Protein AF-A0A2C9LPT7-F1 (afdb_monomer_lite)

Organism: Biomphalaria glabrata (NCBI:txid6526)

Structure (mmCIF, N/CA/C/O backbone):
data_AF-A0A2C9LPT7-F1
#
_entry.id   AF-A0A2C9LPT7-F1
#
loop_
_atom_site.group_PDB
_atom_site.id
_atom_site.type_symbol
_atom_site.label_atom_id
_atom_site.label_alt_id
_atom_site.label_comp_id
_atom_site.label_asym_id
_atom_site.label_entity_id
_atom_site.label_seq_id
_atom_site.pdbx_PDB_ins_code
_atom_site.Cartn_x
_atom_site.Cartn_y
_atom_site.Cartn_z
_atom_site.occupancy
_atom_site.B_iso_or_equiv
_atom_site.auth_seq_id
_atom_site.auth_comp_id
_atom_site.auth_asym_id
_atom_site.auth_atom_id
_atom_site.pdbx_PDB_model_num
ATOM 1 N N . MET A 1 1 ? 9.348 -7.841 2.871 1.00 78.19 1 MET A N 1
ATOM 2 C CA . MET A 1 1 ? 8.391 -6.726 2.694 1.00 78.19 1 MET A CA 1
ATOM 3 C C . MET A 1 1 ? 7.249 -7.130 1.771 1.00 78.19 1 MET A C 1
ATOM 5 O O . MET A 1 1 ? 6.112 -7.032 2.202 1.00 78.19 1 MET A O 1
ATOM 9 N N . THR A 1 2 ? 7.529 -7.706 0.599 1.00 91.94 2 THR A N 1
ATOM 10 C CA . THR A 1 2 ? 6.535 -8.194 -0.382 1.00 91.94 2 THR A CA 1
ATOM 11 C C . THR A 1 2 ? 5.405 -9.049 0.205 1.00 91.94 2 THR A C 1
ATOM 13 O O . THR A 1 2 ? 4.241 -8.713 0.041 1.00 91.94 2 THR A O 1
ATOM 16 N N . SER A 1 3 ? 5.699 -10.103 0.975 1.00 96.44 3 SER A N 1
ATOM 17 C CA . SER A 1 3 ? 4.645 -10.947 1.575 1.00 96.44 3 SER A CA 1
ATOM 18 C C . SER A 1 3 ? 3.693 -10.176 2.497 1.00 96.44 3 SER A C 1
ATOM 20 O O . SER A 1 3 ? 2.488 -10.417 2.484 1.00 96.44 3 SER A O 1
ATOM 22 N N . LEU A 1 4 ? 4.227 -9.228 3.271 1.00 96.62 4 LEU A N 1
ATOM 23 C CA . LEU A 1 4 ? 3.437 -8.381 4.158 1.00 96.62 4 LEU A CA 1
ATOM 24 C C . LEU A 1 4 ? 2.611 -7.363 3.360 1.00 96.62 4 LEU A C 1
ATOM 26 O O . LEU A 1 4 ? 1.449 -7.148 3.689 1.00 96.62 4 LEU A O 1
ATOM 30 N N . ALA A 1 5 ? 3.181 -6.806 2.286 1.00 96.94 5 ALA A N 1
ATOM 31 C CA . ALA A 1 5 ? 2.476 -5.934 1.351 1.00 96.94 5 ALA A CA 1
ATOM 32 C C . ALA A 1 5 ? 1.285 -6.658 0.707 1.00 96.94 5 ALA A C 1
ATOM 34 O O . ALA A 1 5 ? 0.174 -6.141 0.750 1.00 96.94 5 ALA A O 1
ATOM 35 N N . HIS A 1 6 ? 1.473 -7.882 0.200 1.00 97.06 6 HIS A N 1
ATOM 36 C CA . HIS A 1 6 ? 0.382 -8.674 -0.376 1.00 97.06 6 HIS A CA 1
ATOM 37 C C . HIS A 1 6 ? -0.687 -9.021 0.663 1.00 97.06 6 HIS A C 1
ATOM 39 O O . HIS A 1 6 ? -1.870 -8.804 0.414 1.00 97.06 6 HIS A O 1
ATOM 45 N N . ALA A 1 7 ? -0.296 -9.519 1.840 1.00 98.19 7 ALA A N 1
ATOM 46 C CA . ALA A 1 7 ? -1.251 -9.857 2.895 1.00 98.19 7 ALA A CA 1
ATOM 47 C C . ALA A 1 7 ? -2.087 -8.637 3.318 1.00 98.19 7 ALA A C 1
ATOM 49 O O . ALA A 1 7 ? -3.305 -8.734 3.466 1.00 98.19 7 ALA A O 1
ATOM 50 N N . PHE A 1 8 ? -1.444 -7.476 3.461 1.00 98.19 8 PHE A N 1
ATOM 51 C CA . PHE A 1 8 ? -2.131 -6.239 3.806 1.00 98.19 8 PHE A CA 1
ATOM 52 C C . PHE A 1 8 ? -3.007 -5.717 2.660 1.00 98.19 8 PHE A C 1
ATOM 54 O O . PHE A 1 8 ? -4.156 -5.358 2.891 1.00 98.19 8 PHE A O 1
ATOM 61 N N . CYS A 1 9 ? -2.522 -5.770 1.419 1.00 97.69 9 CYS A N 1
ATOM 62 C CA . CYS A 1 9 ? -3.279 -5.445 0.208 1.00 97.69 9 CYS A CA 1
ATOM 63 C C . CYS A 1 9 ? -4.567 -6.282 0.096 1.00 97.69 9 CYS A C 1
ATOM 65 O O . CYS A 1 9 ? -5.636 -5.739 -0.187 1.00 97.69 9 CYS A O 1
ATOM 67 N N . HIS A 1 10 ? -4.500 -7.582 0.401 1.00 97.94 10 HIS A N 1
ATOM 68 C CA . HIS A 1 10 ? -5.676 -8.454 0.448 1.00 97.94 10 HIS A CA 1
ATOM 69 C C . HIS A 1 10 ? -6.652 -8.085 1.572 1.00 97.94 10 HIS A C 1
ATOM 71 O O . HIS A 1 10 ? -7.863 -8.070 1.339 1.00 97.94 10 HIS A O 1
ATOM 77 N N . LEU A 1 11 ? -6.156 -7.756 2.771 1.00 98.44 11 LEU A N 1
ATOM 78 C CA . LEU A 1 11 ? -7.012 -7.294 3.869 1.00 98.44 11 LEU A CA 1
ATOM 79 C C . LEU A 1 11 ? -7.750 -6.004 3.489 1.00 98.44 11 LEU A C 1
ATOM 81 O O . LEU A 1 11 ? -8.960 -5.923 3.675 1.00 98.44 11 LEU A O 1
ATOM 85 N N . ILE A 1 12 ? -7.041 -5.030 2.914 1.00 98.06 12 ILE A N 1
ATOM 86 C CA . ILE A 1 12 ? -7.642 -3.778 2.447 1.00 98.06 12 ILE A CA 1
ATOM 87 C C . ILE A 1 12 ? -8.675 -4.054 1.353 1.00 98.06 12 ILE A C 1
ATOM 89 O O . ILE A 1 12 ? -9.789 -3.552 1.419 1.00 98.06 12 ILE A O 1
ATOM 93 N N . GLY A 1 13 ? -8.345 -4.897 0.372 1.00 98.12 13 GLY A N 1
ATOM 94 C CA . GLY A 1 13 ? -9.274 -5.249 -0.702 1.00 98.12 13 GLY A CA 1
ATOM 95 C C . GLY A 1 13 ? -10.540 -5.956 -0.222 1.00 98.12 13 GLY A C 1
ATOM 96 O O . GLY A 1 13 ? -11.582 -5.829 -0.856 1.00 98.12 13 GLY A O 1
ATOM 97 N N . SER A 1 14 ? -10.483 -6.630 0.929 1.00 98.44 14 SER A N 1
ATOM 98 C CA . SER A 1 14 ? -11.653 -7.272 1.536 1.00 98.44 14 SER A CA 1
ATOM 99 C C . SER A 1 14 ? -12.711 -6.264 2.007 1.00 98.44 14 SER A C 1
ATOM 101 O O . SER A 1 14 ? -13.841 -6.665 2.255 1.00 98.44 14 SER A O 1
ATOM 103 N N . VAL A 1 15 ? -12.388 -4.967 2.107 1.00 98.00 15 VAL A N 1
ATOM 104 C CA . VAL A 1 15 ? -13.359 -3.892 2.400 1.00 98.00 15 VAL A CA 1
ATOM 105 C C . VAL A 1 15 ? -14.404 -3.740 1.285 1.00 98.00 15 VAL A C 1
ATOM 107 O O . VAL A 1 15 ? -15.522 -3.313 1.554 1.00 98.00 15 VAL A O 1
ATOM 110 N N . GLU A 1 16 ? -14.076 -4.134 0.053 1.00 97.62 16 GLU A N 1
ATOM 111 C CA . GLU A 1 16 ? -14.976 -4.097 -1.111 1.00 97.62 16 GLU A CA 1
ATOM 112 C C . GLU A 1 16 ? -15.629 -5.463 -1.406 1.00 97.62 16 GLU A C 1
ATOM 114 O O . GLU A 1 16 ? -16.155 -5.678 -2.498 1.00 97.62 16 GLU A O 1
ATOM 119 N N . ASP A 1 17 ? -15.584 -6.417 -0.469 1.00 98.31 17 ASP A N 1
ATOM 120 C CA . ASP A 1 17 ? -16.156 -7.750 -0.684 1.00 98.31 17 ASP A CA 1
ATOM 121 C C . ASP A 1 17 ? -17.682 -7.690 -0.894 1.00 98.31 17 ASP A C 1
ATOM 123 O O . ASP A 1 17 ? -18.402 -6.962 -0.205 1.00 98.31 17 ASP A O 1
ATOM 127 N N . ILE A 1 18 ? -18.192 -8.502 -1.828 1.00 97.62 18 ILE A N 1
ATOM 128 C CA . ILE A 1 18 ? -19.629 -8.609 -2.131 1.00 97.62 18 ILE A CA 1
ATOM 129 C C . ILE A 1 18 ? -20.450 -9.046 -0.912 1.00 97.62 18 ILE A C 1
ATOM 131 O O . ILE A 1 18 ? -21.626 -8.699 -0.772 1.00 97.62 18 ILE A O 1
ATOM 135 N N . ASN A 1 19 ? -19.841 -9.817 -0.013 1.00 98.25 19 ASN A N 1
ATOM 136 C CA . ASN A 1 19 ? -20.434 -10.188 1.249 1.00 98.25 19 ASN A CA 1
ATOM 137 C C . ASN A 1 19 ? -20.206 -9.076 2.279 1.00 98.25 19 ASN A C 1
ATOM 139 O O . ASN A 1 19 ? -19.127 -8.948 2.860 1.00 98.25 19 ASN A O 1
ATOM 143 N N . ALA A 1 20 ? -21.275 -8.344 2.598 1.00 97.81 20 ALA A N 1
ATOM 144 C CA . ALA A 1 20 ? -21.254 -7.253 3.573 1.00 97.81 20 ALA A CA 1
ATOM 145 C C . ALA A 1 20 ? -20.647 -7.641 4.938 1.00 97.81 20 ALA A C 1
ATOM 147 O O . ALA A 1 20 ? -20.021 -6.809 5.591 1.00 97.81 20 ALA A O 1
ATOM 148 N N . SER A 1 21 ? -20.783 -8.902 5.370 1.00 98.19 21 SER A N 1
ATOM 149 C CA . SER A 1 21 ? -20.185 -9.367 6.631 1.00 98.19 21 SER A CA 1
ATOM 150 C C . SER A 1 21 ? -18.658 -9.489 6.568 1.00 98.19 21 SER A C 1
ATOM 152 O O . SER A 1 21 ? -17.983 -9.277 7.578 1.00 98.19 21 SER A O 1
ATOM 154 N N . VAL A 1 22 ? -18.103 -9.808 5.394 1.00 98.50 22 VAL A N 1
ATOM 155 C CA . VAL A 1 22 ? -16.654 -9.836 5.149 1.00 98.50 22 VAL A CA 1
ATOM 156 C C . VAL A 1 22 ? -16.130 -8.407 5.086 1.00 98.50 22 VAL A C 1
ATOM 158 O O . VAL A 1 22 ? -15.213 -8.083 5.839 1.00 98.50 22 VAL A O 1
ATOM 161 N N . ALA A 1 23 ? -16.783 -7.542 4.303 1.00 98.19 23 ALA A N 1
ATOM 162 C CA . ALA A 1 23 ? -16.446 -6.124 4.192 1.00 98.19 23 ALA A CA 1
ATOM 163 C C . ALA A 1 23 ? -16.422 -5.418 5.555 1.00 98.19 23 ALA A C 1
ATOM 165 O O . ALA A 1 23 ? -15.417 -4.818 5.940 1.00 98.19 23 ALA A O 1
ATOM 166 N N . GLN A 1 24 ? -17.486 -5.571 6.348 1.00 97.75 24 GLN A N 1
ATOM 167 C CA . GLN A 1 24 ? -17.565 -4.971 7.679 1.00 97.75 24 GLN A CA 1
ATOM 168 C C . GLN A 1 24 ? -16.472 -5.504 8.614 1.00 97.75 24 GLN A C 1
ATOM 170 O O . GLN A 1 24 ? -15.895 -4.749 9.397 1.00 97.75 24 GLN A O 1
ATOM 175 N N . ARG A 1 25 ? -16.154 -6.801 8.540 1.00 98.31 25 ARG A N 1
ATOM 176 C CA . ARG A 1 25 ? -15.110 -7.387 9.384 1.00 98.31 25 ARG A CA 1
ATOM 177 C C . ARG A 1 25 ? -13.704 -6.959 8.976 1.00 98.31 25 ARG A C 1
ATOM 179 O O . ARG A 1 25 ? -12.875 -6.766 9.860 1.00 98.31 25 ARG A O 1
ATOM 186 N N . ALA A 1 26 ? -13.451 -6.760 7.686 1.00 98.31 26 ALA A N 1
ATOM 187 C CA . ALA A 1 26 ? -12.199 -6.189 7.207 1.00 98.31 26 ALA A CA 1
ATOM 188 C C . ALA A 1 26 ? -11.985 -4.776 7.772 1.00 98.31 26 ALA A C 1
ATOM 190 O O . ALA A 1 26 ? -10.924 -4.515 8.336 1.00 98.31 26 ALA A O 1
ATOM 191 N N . ILE A 1 27 ? -13.012 -3.915 7.729 1.00 97.19 27 ILE A N 1
ATOM 192 C CA . ILE A 1 27 ? -12.962 -2.567 8.326 1.00 97.19 27 ILE A CA 1
ATOM 193 C C . ILE A 1 27 ? -12.639 -2.651 9.823 1.00 97.19 27 ILE A C 1
ATOM 195 O O . ILE A 1 27 ? -11.676 -2.033 10.270 1.00 97.19 27 ILE A O 1
ATOM 199 N N . MET A 1 28 ? -13.361 -3.487 10.581 1.00 97.19 28 MET A N 1
ATOM 200 C CA . MET A 1 28 ? -13.097 -3.662 12.017 1.00 97.19 28 MET A CA 1
ATOM 201 C C . MET A 1 28 ? -11.660 -4.121 12.296 1.00 97.19 28 MET A C 1
ATOM 203 O O . MET A 1 28 ? -11.047 -3.680 13.263 1.00 97.19 28 MET A O 1
ATOM 207 N N . PHE A 1 29 ? -11.089 -5.002 11.469 1.00 97.62 29 PHE A N 1
ATOM 208 C CA . PHE A 1 29 ? -9.693 -5.406 11.631 1.00 97.62 29 PHE A CA 1
ATOM 209 C C . PHE A 1 29 ? -8.721 -4.266 11.335 1.00 97.62 29 PHE A C 1
ATOM 211 O O . PHE A 1 29 ? -7.776 -4.088 12.104 1.00 97.62 29 PHE A O 1
ATOM 218 N N . LEU A 1 30 ? -8.959 -3.473 10.289 1.00 97.12 30 LEU A N 1
ATOM 219 C CA . LEU A 1 30 ? -8.135 -2.304 9.971 1.00 97.12 30 LEU A CA 1
ATOM 220 C C . LEU A 1 30 ? -8.133 -1.282 11.120 1.00 97.12 30 LEU A C 1
ATOM 222 O O . LEU A 1 30 ? -7.066 -0.801 11.495 1.00 97.12 30 LEU A O 1
ATOM 226 N N . GLU A 1 31 ? -9.287 -1.027 11.741 1.00 95.31 31 GLU A N 1
ATOM 227 C CA . GLU A 1 31 ? -9.429 -0.100 12.876 1.00 95.31 31 GLU A CA 1
ATOM 228 C C . GLU A 1 31 ? -8.647 -0.544 14.128 1.00 95.31 31 GLU A C 1
ATOM 230 O O . GLU A 1 31 ? -8.271 0.282 14.959 1.00 95.31 31 GLU A O 1
ATOM 235 N N . THR A 1 32 ? -8.349 -1.841 14.269 1.00 96.19 32 THR A N 1
ATOM 236 C CA . THR A 1 32 ? -7.559 -2.362 15.405 1.00 96.19 32 THR A CA 1
ATOM 237 C C . THR A 1 32 ? -6.046 -2.225 15.220 1.00 96.19 32 THR A C 1
ATOM 239 O O . THR A 1 32 ? -5.278 -2.434 16.169 1.00 96.19 32 THR A O 1
ATOM 242 N N . ILE A 1 33 ? -5.581 -1.888 14.013 1.00 96.31 33 ILE A N 1
ATOM 243 C CA . ILE A 1 33 ? -4.153 -1.788 13.713 1.00 96.31 33 ILE A CA 1
ATOM 244 C C . ILE A 1 33 ? -3.578 -0.548 14.399 1.00 96.31 33 ILE A C 1
ATOM 246 O O . ILE A 1 33 ? -3.948 0.590 14.128 1.00 96.31 33 ILE A O 1
ATOM 250 N N . ARG A 1 34 ? -2.593 -0.765 15.276 1.00 95.69 34 ARG A N 1
ATOM 251 C CA . ARG A 1 34 ? -1.910 0.333 15.974 1.00 95.69 34 ARG A CA 1
ATOM 252 C C . ARG A 1 34 ? -1.207 1.264 14.974 1.00 95.69 34 ARG A C 1
ATOM 254 O O . ARG A 1 34 ? -0.549 0.750 14.068 1.00 95.69 34 ARG A O 1
ATOM 261 N N . PRO A 1 35 ? -1.181 2.592 15.199 1.00 92.75 35 PRO A N 1
ATOM 262 C CA . PRO A 1 35 ? -0.599 3.552 14.254 1.00 92.75 35 PRO A CA 1
ATOM 263 C C . PRO A 1 35 ? 0.841 3.242 13.817 1.00 92.75 35 PRO A C 1
ATOM 265 O O . PRO A 1 35 ? 1.190 3.403 12.654 1.00 92.75 35 PRO A O 1
ATOM 268 N N . ILE A 1 36 ? 1.686 2.750 14.731 1.00 94.94 36 ILE A N 1
ATOM 269 C CA . ILE A 1 36 ? 3.076 2.369 14.417 1.00 94.94 36 ILE A CA 1
ATOM 270 C C . ILE A 1 36 ? 3.121 1.175 13.450 1.00 94.94 36 ILE A C 1
ATOM 272 O O . ILE A 1 36 ? 3.918 1.164 12.516 1.00 94.94 36 ILE A O 1
ATOM 276 N N . ALA A 1 37 ? 2.256 0.178 13.659 1.00 96.56 37 ALA A N 1
ATOM 277 C CA . ALA A 1 37 ? 2.159 -0.970 12.765 1.00 96.56 37 ALA A CA 1
ATOM 278 C C . ALA A 1 37 ? 1.576 -0.555 11.410 1.00 96.56 37 ALA A C 1
ATOM 280 O O . ALA A 1 37 ? 2.092 -0.978 10.384 1.00 96.56 37 ALA A O 1
ATOM 281 N N . LEU A 1 38 ? 0.571 0.328 11.407 1.00 95.62 38 LEU A N 1
ATOM 282 C CA . LEU A 1 38 ? -0.021 0.865 10.185 1.00 95.62 38 LEU A CA 1
ATOM 283 C C . LEU A 1 38 ? 1.029 1.563 9.313 1.00 95.62 38 LEU A C 1
ATOM 285 O O . LEU A 1 38 ? 1.127 1.252 8.133 1.00 95.62 38 LEU A O 1
ATOM 289 N N . LYS A 1 39 ? 1.879 2.415 9.902 1.00 93.50 39 LYS A N 1
ATOM 290 C CA . LYS A 1 39 ? 3.003 3.044 9.187 1.00 93.50 39 LYS A CA 1
ATOM 291 C C . LYS A 1 39 ? 3.929 2.009 8.543 1.00 93.50 39 LYS A C 1
ATOM 293 O O . LYS A 1 39 ? 4.259 2.133 7.374 1.00 93.50 39 LYS A O 1
ATOM 298 N N . CYS A 1 40 ? 4.304 0.959 9.277 1.00 95.94 40 CYS A N 1
ATOM 299 C CA . CYS A 1 40 ? 5.153 -0.112 8.746 1.00 95.94 40 CYS A CA 1
ATOM 300 C C . CYS A 1 40 ? 4.490 -0.872 7.582 1.00 95.94 40 CYS A C 1
ATOM 302 O O . CYS A 1 40 ? 5.145 -1.185 6.588 1.00 95.94 40 CYS A O 1
ATOM 304 N N . LEU A 1 41 ? 3.190 -1.152 7.694 1.00 97.19 41 LEU A N 1
ATOM 305 C CA . LEU A 1 41 ? 2.411 -1.824 6.656 1.00 97.19 41 LEU A CA 1
ATOM 306 C C . LEU A 1 41 ? 2.274 -0.958 5.396 1.00 97.19 41 LEU A C 1
ATOM 308 O O . LEU A 1 41 ? 2.462 -1.466 4.293 1.00 97.19 41 LEU A O 1
ATOM 312 N N . VAL A 1 42 ? 2.030 0.345 5.558 1.00 95.19 42 VAL A N 1
ATOM 313 C CA . VAL A 1 42 ? 2.026 1.322 4.459 1.00 95.19 42 VAL A CA 1
ATOM 314 C C . VAL A 1 42 ? 3.391 1.369 3.777 1.00 95.19 42 VAL A C 1
ATOM 316 O O . VAL A 1 42 ? 3.447 1.223 2.562 1.00 95.19 42 VAL A O 1
ATOM 319 N N . SER A 1 43 ? 4.497 1.434 4.524 1.00 94.50 43 SER A N 1
ATOM 320 C CA . SER A 1 43 ? 5.840 1.390 3.926 1.00 94.50 43 SER A CA 1
ATOM 321 C C . SER A 1 43 ? 6.119 0.090 3.156 1.00 94.50 43 SER A C 1
ATOM 323 O O . SER A 1 43 ? 6.930 0.074 2.234 1.00 94.50 43 SER A O 1
ATOM 325 N N . CYS A 1 44 ? 5.449 -1.020 3.492 1.00 96.75 44 CYS A N 1
ATOM 326 C CA . CYS A 1 44 ? 5.528 -2.240 2.686 1.00 96.75 44 CYS A CA 1
ATOM 327 C C . CYS A 1 44 ? 4.772 -2.111 1.356 1.00 96.75 44 CYS A C 1
ATOM 329 O O . CYS A 1 44 ? 5.258 -2.628 0.352 1.00 96.75 44 CYS A O 1
ATOM 331 N N . LEU A 1 45 ? 3.620 -1.430 1.335 1.00 96.31 45 LEU A N 1
ATOM 332 C CA . LEU A 1 45 ? 2.895 -1.115 0.097 1.00 96.31 45 LEU A CA 1
ATOM 333 C C . LEU A 1 45 ? 3.694 -0.148 -0.781 1.00 96.31 45 LEU A C 1
ATOM 335 O O . LEU A 1 45 ? 3.807 -0.374 -1.978 1.00 96.31 45 LEU A O 1
ATOM 339 N N . GLU A 1 46 ? 4.299 0.877 -0.183 1.00 94.56 46 GLU A N 1
ATOM 340 C CA . GL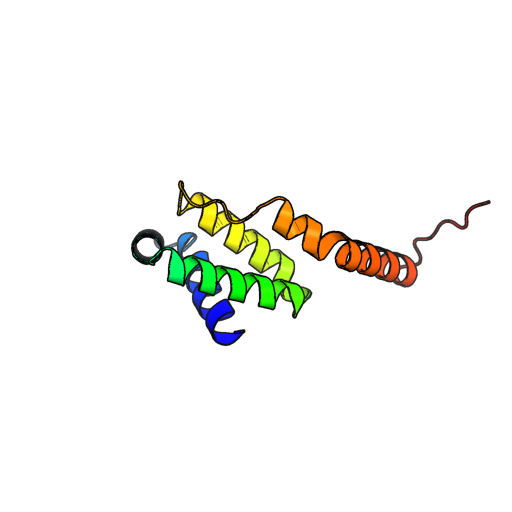U A 1 46 ? 5.196 1.817 -0.862 1.00 94.56 46 GLU A CA 1
ATOM 341 C C . GLU A 1 46 ? 6.384 1.103 -1.511 1.00 94.56 46 GLU A C 1
ATOM 343 O O . GLU A 1 46 ? 6.644 1.277 -2.696 1.00 94.56 46 GLU A O 1
ATOM 348 N N . PHE A 1 47 ? 7.054 0.219 -0.766 1.00 94.62 47 PHE A N 1
ATOM 349 C CA . PHE A 1 47 ? 8.131 -0.600 -1.317 1.00 94.62 47 PHE A CA 1
ATOM 350 C C . PHE A 1 47 ? 7.663 -1.453 -2.505 1.00 94.62 47 PHE A C 1
ATOM 352 O O . PHE A 1 47 ? 8.386 -1.580 -3.491 1.00 94.62 47 PHE A O 1
ATOM 359 N N . GLN A 1 48 ? 6.466 -2.043 -2.421 1.00 96.25 48 GLN A N 1
ATOM 360 C CA . GLN A 1 48 ? 5.910 -2.835 -3.519 1.00 96.25 48 GLN A CA 1
ATOM 361 C C . GLN A 1 48 ? 5.588 -1.955 -4.738 1.00 96.25 48 GLN A C 1
ATOM 363 O O . GLN A 1 48 ? 5.882 -2.361 -5.856 1.00 96.25 48 GLN A O 1
ATOM 368 N N . PHE A 1 49 ? 5.066 -0.743 -4.522 1.00 95.19 49 PHE A N 1
ATOM 369 C CA . PHE A 1 49 ? 4.800 0.243 -5.575 1.00 95.19 49 PHE A CA 1
ATOM 370 C C . PHE A 1 49 ? 6.082 0.616 -6.330 1.00 95.19 49 PHE A C 1
ATOM 372 O O . PHE A 1 49 ? 6.082 0.721 -7.557 1.00 95.19 49 PHE A O 1
ATOM 379 N N . ASP A 1 50 ? 7.180 0.789 -5.596 1.00 93.94 50 ASP A N 1
ATOM 380 C CA . ASP A 1 50 ? 8.479 1.139 -6.173 1.00 93.94 50 ASP A CA 1
ATOM 381 C C . ASP A 1 50 ? 9.136 -0.037 -6.897 1.00 93.94 50 ASP A C 1
ATOM 383 O O . ASP A 1 50 ? 9.844 0.160 -7.8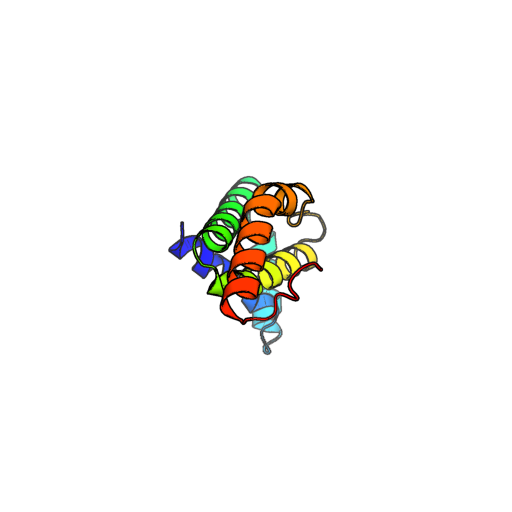81 1.00 93.94 50 ASP A O 1
ATOM 387 N N . SER A 1 51 ? 8.901 -1.261 -6.420 1.00 93.94 51 SER A N 1
ATOM 388 C CA . SER A 1 51 ? 9.598 -2.456 -6.906 1.00 93.94 51 SER A CA 1
ATOM 389 C C . SER A 1 51 ? 8.905 -3.150 -8.079 1.00 93.94 51 SER A C 1
ATOM 391 O O . SER A 1 51 ? 9.574 -3.861 -8.827 1.00 93.94 51 SER A O 1
ATOM 393 N N . VAL A 1 52 ? 7.581 -3.014 -8.215 1.00 94.81 52 VAL A N 1
ATOM 394 C CA . VAL A 1 52 ? 6.775 -3.764 -9.193 1.00 94.81 52 VAL A CA 1
ATOM 395 C C . VAL A 1 52 ? 5.813 -2.818 -9.908 1.00 94.81 52 VAL A C 1
ATOM 397 O O . VAL A 1 52 ? 4.788 -2.418 -9.356 1.00 94.81 52 VAL A O 1
ATOM 400 N N . ILE A 1 53 ? 6.147 -2.460 -11.152 1.00 91.56 53 ILE A N 1
ATOM 401 C CA . ILE A 1 53 ? 5.395 -1.486 -11.962 1.00 91.56 53 ILE A CA 1
ATOM 402 C C . ILE A 1 53 ? 3.951 -1.955 -12.179 1.00 91.56 53 ILE A C 1
ATOM 404 O O . ILE A 1 53 ? 3.018 -1.158 -12.065 1.00 91.56 53 ILE A O 1
ATOM 408 N N . GLU A 1 54 ? 3.751 -3.251 -12.421 1.00 93.81 54 GLU A N 1
ATOM 409 C CA . GLU A 1 54 ? 2.441 -3.852 -12.683 1.00 93.81 54 GLU A CA 1
ATOM 410 C C . GLU A 1 54 ? 1.477 -3.732 -11.490 1.00 93.81 54 GLU A C 1
ATOM 412 O O . GLU A 1 54 ? 0.263 -3.636 -11.680 1.00 93.81 54 GLU A O 1
ATOM 417 N N . ASP A 1 55 ? 2.004 -3.671 -10.264 1.00 95.75 55 ASP A N 1
ATOM 418 C CA . ASP A 1 55 ? 1.203 -3.592 -9.040 1.00 95.75 55 ASP A CA 1
ATOM 419 C C . ASP A 1 55 ? 0.786 -2.153 -8.688 1.00 95.75 55 ASP A C 1
ATOM 421 O O . ASP A 1 55 ? -0.070 -1.950 -7.823 1.00 95.75 55 ASP A O 1
ATOM 425 N N . ARG A 1 56 ? 1.356 -1.129 -9.339 1.00 94.94 56 ARG A N 1
ATOM 426 C CA . ARG A 1 56 ? 1.186 0.281 -8.939 1.00 94.94 56 ARG A CA 1
ATOM 427 C C . ARG A 1 56 ? -0.267 0.746 -8.928 1.00 94.94 56 ARG A C 1
ATOM 429 O O . ARG A 1 56 ? -0.690 1.408 -7.981 1.00 94.94 56 ARG A O 1
ATOM 436 N N . SER A 1 57 ? -1.040 0.383 -9.952 1.00 95.38 57 SER A N 1
ATOM 437 C CA . SER A 1 57 ? -2.460 0.753 -10.053 1.00 95.38 57 SER A CA 1
ATOM 438 C C . SER A 1 57 ? -3.291 0.125 -8.930 1.00 95.38 57 SER A C 1
ATOM 440 O O . SER A 1 57 ? -4.086 0.806 -8.279 1.00 95.38 57 SER A O 1
ATOM 442 N N . LEU A 1 58 ? -3.047 -1.156 -8.644 1.00 96.38 58 LEU A N 1
ATOM 443 C CA . LEU A 1 58 ? -3.679 -1.873 -7.545 1.00 96.38 58 LEU A CA 1
ATOM 444 C C . LEU A 1 58 ? -3.306 -1.247 -6.199 1.00 96.38 58 LEU A C 1
ATOM 4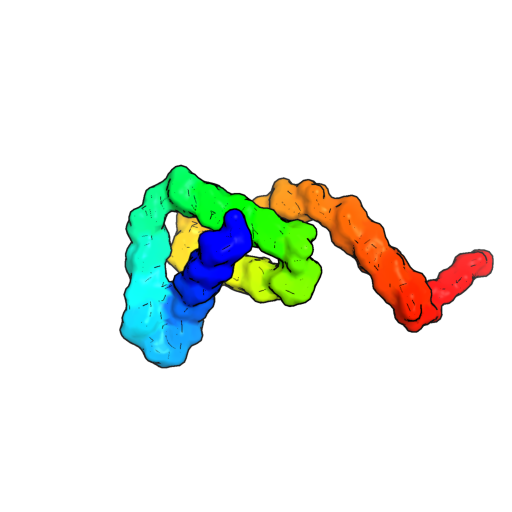46 O O . LEU A 1 58 ? -4.181 -1.038 -5.363 1.00 96.38 58 LEU A O 1
ATOM 450 N N . ILE A 1 59 ? -2.029 -0.932 -5.981 1.00 96.62 59 ILE A N 1
ATOM 451 C CA . ILE A 1 59 ? -1.566 -0.351 -4.720 1.00 96.62 59 ILE A CA 1
ATOM 452 C C . ILE A 1 59 ? -2.187 1.025 -4.494 1.00 96.62 59 ILE A C 1
ATOM 454 O O . ILE A 1 59 ? -2.691 1.261 -3.399 1.00 96.62 59 ILE A O 1
ATOM 458 N N . LEU A 1 60 ? -2.233 1.899 -5.506 1.00 95.56 60 LEU A N 1
ATOM 459 C CA . LEU A 1 60 ? -2.896 3.203 -5.383 1.00 95.56 60 LEU A CA 1
ATOM 460 C C . LEU A 1 60 ? -4.368 3.056 -4.999 1.00 95.56 60 LEU A C 1
ATOM 462 O O . LEU A 1 60 ? -4.818 3.703 -4.054 1.00 95.56 60 LEU A O 1
ATOM 466 N N . HIS A 1 61 ? -5.092 2.152 -5.668 1.00 96.25 61 HIS A N 1
ATOM 467 C CA . HIS A 1 61 ? -6.489 1.864 -5.334 1.00 96.25 61 HIS A CA 1
ATOM 468 C C . HIS A 1 61 ? -6.641 1.399 -3.881 1.00 96.25 61 HIS A C 1
ATOM 470 O O . HIS A 1 61 ? -7.513 1.866 -3.151 1.00 96.25 61 HIS A O 1
ATOM 476 N N . ARG A 1 62 ? -5.759 0.509 -3.414 1.00 96.94 62 ARG A N 1
ATOM 477 C CA . ARG A 1 62 ? -5.800 0.001 -2.036 1.00 96.94 62 ARG A CA 1
ATOM 478 C C . ARG A 1 62 ? -5.450 1.075 -1.017 1.00 96.94 62 ARG A C 1
ATOM 480 O O . ARG A 1 62 ? -6.119 1.157 0.005 1.00 96.94 62 ARG A O 1
ATOM 487 N N . VAL A 1 63 ? -4.457 1.916 -1.277 1.00 94.69 63 VAL A N 1
ATOM 488 C CA . VAL A 1 63 ? -4.114 3.013 -0.366 1.00 94.69 63 VAL A CA 1
ATOM 489 C C . VAL A 1 63 ? -5.277 4.005 -0.257 1.00 94.69 63 VAL A C 1
ATOM 491 O O . VAL A 1 63 ? -5.651 4.367 0.856 1.00 94.69 63 VAL A O 1
ATOM 494 N N . GLN A 1 64 ? -5.911 4.367 -1.375 1.00 93.56 64 GLN A N 1
ATOM 495 C CA . GLN A 1 64 ? -7.101 5.220 -1.365 1.00 93.56 64 GLN A CA 1
ATOM 496 C C . GLN A 1 64 ? -8.249 4.576 -0.572 1.00 93.56 64 GLN A C 1
ATOM 498 O O . GLN A 1 64 ? -8.868 5.219 0.276 1.00 93.56 64 GLN A O 1
ATOM 503 N N . LEU A 1 65 ? -8.518 3.288 -0.801 1.00 95.44 65 LEU A N 1
ATOM 504 C CA . LEU A 1 65 ? -9.539 2.548 -0.060 1.00 95.44 65 LEU A CA 1
ATOM 505 C C . LEU A 1 65 ? -9.246 2.536 1.449 1.00 95.44 65 LEU A C 1
ATOM 507 O O . LEU A 1 65 ? -10.151 2.731 2.259 1.00 95.44 65 LEU A O 1
ATOM 511 N N . LEU A 1 66 ? -7.980 2.373 1.835 1.00 95.62 66 LEU A N 1
ATOM 512 C CA . LEU A 1 66 ? -7.550 2.409 3.229 1.00 95.62 66 LEU A CA 1
ATOM 513 C C . LEU A 1 66 ? -7.790 3.781 3.881 1.00 95.62 66 LEU A C 1
ATOM 515 O O . LEU A 1 66 ? -8.291 3.810 5.002 1.00 95.62 66 LEU A O 1
ATOM 519 N N . GLU A 1 67 ? -7.508 4.895 3.196 1.00 92.19 67 GLU A N 1
ATOM 520 C CA . GLU A 1 67 ? -7.840 6.246 3.691 1.00 92.19 67 GLU A CA 1
ATOM 521 C C . GLU A 1 67 ? -9.350 6.433 3.877 1.00 92.19 67 GLU A C 1
ATOM 523 O O . GLU A 1 67 ? -9.799 7.001 4.871 1.00 92.19 67 GLU A O 1
ATOM 528 N N . THR A 1 68 ? -10.164 5.913 2.951 1.00 91.00 68 THR A N 1
ATOM 529 C CA . THR A 1 68 ? -11.627 6.002 3.088 1.00 91.00 68 THR A CA 1
ATOM 530 C C . THR A 1 68 ? -12.164 5.153 4.243 1.00 91.00 68 THR A C 1
ATOM 532 O O . THR A 1 68 ? -13.132 5.549 4.898 1.00 91.00 68 THR A O 1
ATOM 535 N N . ALA A 1 69 ? -11.532 4.008 4.519 1.00 92.69 69 ALA A N 1
ATOM 536 C CA . ALA A 1 69 ? -11.882 3.138 5.636 1.00 92.69 69 ALA A CA 1
ATOM 537 C C . ALA A 1 69 ? -11.420 3.720 6.984 1.00 92.69 69 ALA A C 1
ATOM 539 O O . ALA A 1 69 ? -12.140 3.614 7.975 1.00 92.69 69 ALA A O 1
ATOM 540 N N . LEU A 1 70 ? -10.252 4.369 7.022 1.00 91.81 70 LEU A N 1
ATOM 541 C CA . LEU A 1 70 ? -9.646 4.962 8.214 1.00 91.81 70 LEU A CA 1
ATOM 542 C C . LEU A 1 70 ? -9.672 6.494 8.121 1.00 91.81 70 LEU A C 1
ATOM 544 O O . LEU A 1 70 ? -8.668 7.122 7.800 1.00 91.81 70 LEU A O 1
ATOM 548 N N . ARG A 1 71 ? -10.822 7.099 8.447 1.00 77.69 71 ARG A N 1
ATOM 549 C CA . ARG A 1 71 ? -11.116 8.536 8.235 1.00 77.69 71 ARG A CA 1
ATOM 550 C C . ARG A 1 71 ? -10.103 9.535 8.822 1.00 77.69 71 ARG A C 1
ATOM 552 O O . ARG A 1 71 ? -10.097 10.683 8.392 1.00 77.69 71 ARG A O 1
ATOM 559 N N . ASP A 1 72 ? -9.268 9.116 9.772 1.00 80.31 72 ASP A N 1
ATOM 560 C CA . ASP A 1 72 ? -8.281 9.965 10.456 1.00 80.31 72 ASP A CA 1
ATOM 561 C C . ASP A 1 72 ? -6.826 9.708 10.013 1.00 80.31 72 ASP A C 1
ATOM 563 O O . ASP A 1 72 ? -5.887 10.228 10.620 1.00 80.31 72 ASP A O 1
ATOM 567 N N . VAL A 1 73 ? -6.606 8.889 8.978 1.00 80.69 73 VAL A N 1
ATOM 568 C CA . VAL A 1 73 ? -5.263 8.552 8.488 1.00 80.69 73 VAL A CA 1
ATOM 569 C C . VAL A 1 73 ? -5.069 9.110 7.085 1.00 80.69 73 VAL A C 1
ATOM 571 O O . VAL A 1 73 ? -5.666 8.629 6.130 1.00 80.69 73 VAL A O 1
ATOM 574 N N . GLN A 1 74 ? -4.176 10.092 6.962 1.00 82.94 74 GLN A N 1
ATOM 575 C CA . GLN A 1 74 ? -3.680 10.550 5.668 1.00 82.94 74 GLN A CA 1
ATOM 576 C C . GLN A 1 74 ? -2.486 9.684 5.249 1.00 82.94 74 GLN A C 1
ATOM 578 O O . GLN A 1 74 ? -1.469 9.645 5.944 1.00 82.94 74 GLN A O 1
ATOM 583 N N . ILE A 1 75 ? -2.625 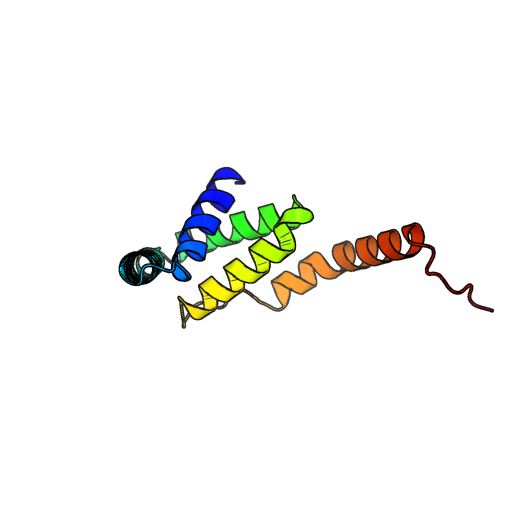8.985 4.127 1.00 81.75 75 ILE A N 1
ATOM 584 C CA . ILE A 1 75 ? -1.636 8.060 3.568 1.00 81.75 75 ILE A CA 1
ATOM 585 C C . ILE A 1 75 ? -1.125 8.565 2.213 1.00 81.75 75 ILE A C 1
ATOM 587 O O . ILE A 1 75 ? 0.084 8.588 1.998 1.00 81.75 75 ILE A O 1
ATOM 591 N N . LEU A 1 76 ? -2.005 9.036 1.324 1.00 82.31 76 LEU A N 1
ATOM 592 C CA . LEU A 1 76 ? -1.631 9.686 0.067 1.00 82.31 76 LEU A CA 1
ATOM 593 C C . LEU A 1 76 ? -1.238 11.139 0.342 1.00 82.31 76 LEU A C 1
ATOM 595 O O . LEU A 1 76 ? -2.018 12.082 0.198 1.00 82.31 76 LEU A O 1
ATOM 599 N N . SER A 1 77 ? 0.005 11.326 0.773 1.00 81.12 77 SER A N 1
ATOM 600 C CA . SER A 1 77 ? 0.597 12.650 0.925 1.00 81.12 77 SER A CA 1
ATOM 601 C C . SER A 1 77 ? 1.185 13.147 -0.397 1.00 81.12 77 SER A C 1
ATOM 603 O O . SER A 1 77 ? 1.532 12.377 -1.290 1.00 81.12 77 SER A O 1
ATOM 605 N N . TRP A 1 78 ? 1.363 14.462 -0.516 1.00 83.00 78 TRP A N 1
ATOM 606 C CA . TRP A 1 78 ? 2.119 15.029 -1.635 1.00 83.00 78 TRP A CA 1
ATOM 607 C C . TRP A 1 78 ? 3.568 14.512 -1.675 1.00 83.00 78 TRP A C 1
ATOM 609 O O . TRP A 1 78 ? 4.129 14.322 -2.749 1.00 83.00 78 TRP A O 1
ATOM 619 N N . GLU A 1 79 ? 4.148 14.214 -0.510 1.00 85.81 79 GLU A N 1
ATOM 620 C CA . GLU A 1 79 ? 5.482 13.621 -0.378 1.00 85.81 79 GLU A CA 1
ATOM 621 C C . GLU A 1 79 ? 5.573 12.247 -1.060 1.00 85.81 79 GLU A C 1
ATOM 623 O O . GLU A 1 79 ? 6.542 12.001 -1.774 1.00 85.81 79 GLU A O 1
ATOM 628 N N . PHE A 1 80 ? 4.539 11.399 -0.948 1.00 87.12 80 PHE A N 1
ATOM 629 C CA . PHE A 1 80 ? 4.493 10.103 -1.638 1.00 87.12 80 PHE A CA 1
ATOM 630 C C . PHE A 1 80 ? 4.721 10.249 -3.150 1.00 87.12 80 PHE A C 1
ATOM 632 O O . PHE A 1 80 ? 5.481 9.471 -3.733 1.00 87.12 80 PHE A O 1
ATOM 639 N N . PHE A 1 81 ? 4.083 11.248 -3.769 1.00 86.88 81 PHE A N 1
ATOM 640 C CA . PHE A 1 81 ? 4.193 11.515 -5.204 1.00 86.88 81 PHE A CA 1
ATOM 641 C C . PHE A 1 81 ? 5.497 12.228 -5.558 1.00 86.88 81 PHE A C 1
ATOM 643 O O . PHE A 1 81 ? 6.155 11.841 -6.520 1.00 86.88 81 PHE A O 1
ATOM 650 N N . LEU A 1 82 ? 5.904 13.230 -4.772 1.00 88.56 82 LEU A N 1
ATOM 651 C CA . LEU A 1 82 ? 7.147 13.967 -5.001 1.00 88.56 82 LEU A CA 1
ATOM 652 C C . LEU A 1 82 ? 8.371 13.052 -4.987 1.00 88.56 82 LEU A C 1
ATOM 654 O O . LEU A 1 82 ? 9.210 13.153 -5.876 1.00 88.56 82 LEU A O 1
ATOM 658 N N . CYS A 1 83 ? 8.458 12.130 -4.024 1.00 89.12 83 CYS A N 1
ATOM 659 C CA . CYS A 1 83 ? 9.584 11.201 -3.913 1.00 89.12 83 CYS A CA 1
ATOM 660 C C . CYS A 1 83 ? 9.729 10.261 -5.118 1.00 89.12 83 CYS A C 1
ATOM 662 O O . CYS A 1 83 ? 10.785 9.659 -5.292 1.00 89.12 83 CYS A O 1
ATOM 664 N N . ARG A 1 84 ? 8.677 10.117 -5.931 1.00 92.94 84 ARG A N 1
ATOM 665 C CA . ARG A 1 84 ? 8.615 9.188 -7.067 1.00 92.94 84 ARG A CA 1
ATOM 666 C C . ARG A 1 84 ? 8.489 9.901 -8.409 1.00 92.94 84 ARG A C 1
ATOM 668 O O . ARG A 1 84 ? 8.511 9.241 -9.442 1.00 92.94 84 ARG A O 1
ATOM 675 N N . PHE A 1 85 ? 8.367 11.228 -8.404 1.00 91.75 85 PHE A N 1
ATOM 676 C CA . PHE A 1 85 ? 8.081 12.013 -9.600 1.00 91.75 85 PHE A CA 1
ATOM 677 C C . PHE A 1 85 ? 9.156 11.844 -10.673 1.00 91.75 85 PHE A C 1
ATOM 679 O O . PHE A 1 85 ? 8.820 11.529 -11.810 1.00 91.75 85 PHE A O 1
ATOM 686 N N . ASP A 1 86 ? 10.433 11.991 -10.309 1.00 93.12 86 ASP A N 1
ATOM 687 C CA . ASP A 1 86 ? 11.539 11.907 -11.269 1.00 93.12 86 ASP A CA 1
ATOM 688 C C . ASP A 1 86 ? 11.556 10.543 -11.973 1.00 93.12 86 ASP A C 1
ATOM 690 O O . ASP A 1 86 ? 11.550 10.484 -13.203 1.00 93.12 86 ASP A O 1
ATOM 694 N N . THR A 1 87 ? 11.471 9.452 -11.204 1.00 91.19 87 THR A N 1
ATOM 695 C CA . THR A 1 87 ? 11.416 8.082 -11.734 1.00 91.19 87 THR A CA 1
ATOM 696 C C . THR A 1 87 ? 10.210 7.874 -12.648 1.00 91.19 87 THR A C 1
ATOM 698 O O . THR A 1 87 ? 10.380 7.437 -13.782 1.00 91.19 87 THR A O 1
ATOM 701 N N . LEU A 1 88 ? 9.005 8.239 -12.194 1.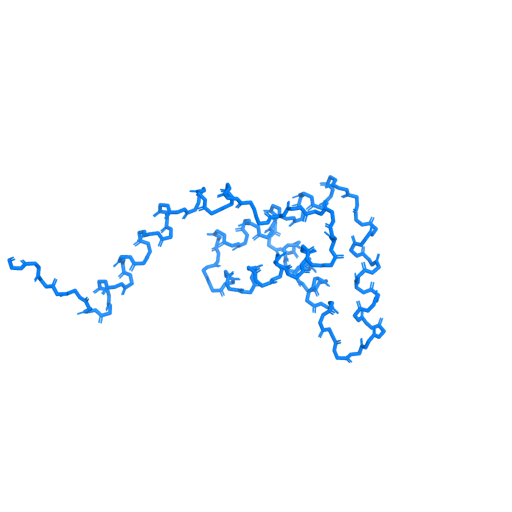00 90.88 88 LEU A N 1
ATOM 702 C CA . LEU A 1 88 ? 7.775 8.087 -12.980 1.00 90.88 88 LEU A CA 1
ATOM 703 C C . LEU A 1 88 ? 7.813 8.917 -14.272 1.00 90.88 88 LEU A C 1
ATOM 705 O O . LEU A 1 88 ? 7.322 8.481 -15.311 1.00 90.88 88 LEU A O 1
ATOM 709 N N . SER A 1 89 ? 8.402 10.114 -14.221 1.00 91.56 89 SER A N 1
ATOM 710 C CA . SER A 1 89 ? 8.534 10.987 -15.389 1.00 91.56 89 SER A CA 1
ATOM 711 C C . SER A 1 89 ? 9.496 10.415 -16.431 1.00 91.56 89 SER A C 1
ATOM 713 O O . SER A 1 89 ? 9.227 10.522 -17.626 1.00 91.56 89 SER A O 1
ATOM 715 N N . LEU A 1 90 ? 10.585 9.781 -15.987 1.00 91.94 90 LEU A N 1
ATOM 716 C CA . LEU A 1 90 ? 11.557 9.140 -16.864 1.00 91.94 90 LEU A CA 1
ATOM 717 C C . LEU A 1 90 ? 10.968 7.887 -17.518 1.00 91.94 90 LEU A C 1
ATOM 719 O O . LEU A 1 90 ? 11.113 7.704 -18.722 1.00 91.94 90 LEU A O 1
ATOM 723 N N . GLU A 1 91 ? 10.265 7.056 -16.748 1.00 90.06 91 GLU A N 1
ATOM 724 C CA . GLU A 1 91 ? 9.558 5.881 -17.272 1.00 90.06 91 GLU A CA 1
ATOM 725 C C . GLU A 1 91 ? 8.544 6.281 -18.353 1.00 90.06 91 GLU A C 1
ATOM 727 O O . GLU A 1 91 ? 8.543 5.704 -19.437 1.00 90.06 91 GLU A O 1
ATOM 732 N N . ALA A 1 92 ? 7.755 7.334 -18.113 1.00 88.56 92 ALA A N 1
ATOM 733 C CA . ALA A 1 92 ? 6.799 7.836 -19.098 1.00 88.56 92 ALA A CA 1
ATOM 734 C C . ALA A 1 92 ? 7.472 8.320 -20.396 1.00 88.56 92 ALA A C 1
ATOM 736 O O . ALA A 1 92 ? 6.907 8.149 -21.475 1.00 88.56 92 ALA A O 1
ATOM 737 N N . GLN A 1 93 ? 8.669 8.913 -20.314 1.00 90.38 93 GLN A N 1
ATOM 738 C CA . GLN A 1 93 ? 9.438 9.314 -21.499 1.00 90.38 93 GLN A CA 1
ATOM 739 C C . GLN A 1 93 ? 9.911 8.094 -22.294 1.00 90.38 93 GLN A C 1
ATOM 741 O O . GLN A 1 93 ? 9.719 8.053 -23.506 1.00 90.38 93 GLN A O 1
ATOM 746 N N . VAL A 1 94 ? 10.459 7.082 -21.615 1.00 89.38 94 VAL A N 1
ATOM 747 C CA . VAL A 1 94 ? 10.910 5.830 -22.246 1.00 89.38 94 VAL A CA 1
ATOM 748 C C . VAL A 1 94 ? 9.747 5.095 -22.919 1.00 89.38 94 VAL A C 1
ATOM 750 O O . VAL A 1 94 ? 9.882 4.621 -24.049 1.00 89.38 94 VAL A O 1
ATOM 753 N N . ASP A 1 95 ? 8.584 5.041 -22.271 1.00 87.12 95 ASP A N 1
ATOM 754 C CA . ASP A 1 95 ? 7.384 4.427 -22.844 1.00 87.12 95 ASP A CA 1
ATOM 755 C C . ASP A 1 95 ? 6.925 5.162 -24.115 1.00 87.12 95 ASP A C 1
ATOM 757 O O . ASP A 1 95 ? 6.595 4.519 -25.118 1.00 87.12 95 ASP A O 1
ATOM 761 N N . LEU A 1 96 ? 6.972 6.499 -24.117 1.00 86.00 96 LEU A N 1
ATOM 762 C CA . LEU A 1 96 ? 6.635 7.323 -25.283 1.00 86.00 96 LEU A CA 1
ATOM 763 C C . LEU A 1 96 ? 7.621 7.109 -26.443 1.00 86.00 96 LEU A C 1
ATOM 765 O O . LEU A 1 96 ? 7.208 6.979 -27.597 1.00 86.00 96 LEU A O 1
ATOM 769 N N . GLU A 1 97 ? 8.918 7.028 -26.129 1.00 86.38 97 GLU A N 1
ATOM 770 C CA . GLU A 1 97 ? 9.978 6.717 -27.091 1.00 86.38 97 GLU A CA 1
ATOM 771 C C . GLU A 1 97 ? 9.779 5.330 -27.717 1.00 86.38 97 GLU A C 1
ATOM 773 O O . GLU A 1 97 ? 9.902 5.172 -28.933 1.00 86.38 97 GLU A O 1
ATOM 778 N N . SER A 1 98 ? 9.418 4.331 -26.906 1.00 81.38 98 SER A N 1
ATOM 779 C CA . SER A 1 98 ? 9.186 2.958 -27.368 1.00 81.38 98 SER A CA 1
ATOM 780 C C . SER A 1 98 ? 7.908 2.797 -28.201 1.00 81.38 98 SER A C 1
ATOM 782 O O . SER A 1 98 ? 7.862 1.952 -29.097 1.00 81.38 98 SER A O 1
ATOM 784 N N . SER A 1 99 ? 6.894 3.632 -27.948 1.00 78.44 99 SER A N 1
ATOM 785 C CA . SER A 1 99 ? 5.611 3.623 -28.665 1.00 78.44 99 SER A CA 1
ATOM 786 C C . SER A 1 99 ? 5.662 4.369 -30.007 1.00 78.44 99 SER A C 1
ATOM 788 O O . SER A 1 99 ? 4.746 4.236 -30.815 1.00 78.44 99 SER A O 1
ATOM 790 N N . GLY A 1 100 ? 6.744 5.111 -30.284 1.00 64.56 100 GLY A N 1
ATOM 791 C CA . GLY A 1 100 ? 6.946 5.837 -31.544 1.00 64.56 100 GLY A CA 1
ATOM 792 C C . GLY A 1 100 ? 6.195 7.171 -31.652 1.00 64.56 100 GLY A C 1
ATOM 793 O O . GLY A 1 100 ? 6.193 7.776 -32.722 1.00 64.56 100 G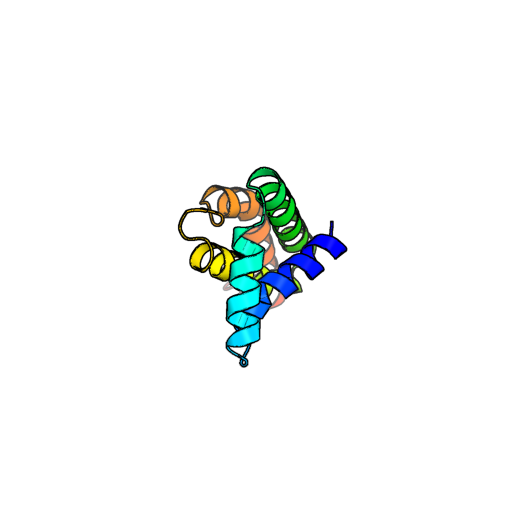LY A O 1
ATOM 794 N N . ASP A 1 101 ? 5.604 7.657 -30.557 1.00 60.12 101 ASP A N 1
ATOM 795 C CA . ASP A 1 101 ? 4.767 8.867 -30.500 1.00 60.12 101 ASP A CA 1
ATOM 796 C C . ASP A 1 101 ? 5.573 10.154 -30.228 1.00 60.12 101 ASP A C 1
ATOM 798 O O . ASP A 1 101 ? 5.086 11.088 -29.591 1.00 60.12 101 ASP A O 1
ATOM 802 N N . ILE A 1 102 ? 6.814 10.247 -30.719 1.00 58.34 102 ILE A N 1
ATOM 803 C CA . ILE A 1 102 ? 7.586 11.497 -30.649 1.00 58.34 102 ILE A CA 1
ATOM 804 C C . ILE A 1 102 ? 7.387 12.281 -31.955 1.00 58.34 102 ILE A C 1
ATOM 806 O O . ILE A 1 102 ? 7.977 11.916 -32.979 1.00 58.34 102 ILE A O 1
ATOM 810 N N . PRO A 1 103 ? 6.633 13.398 -31.971 1.00 56.66 103 PRO A N 1
ATOM 811 C CA . PRO A 1 103 ? 6.805 14.378 -33.024 1.00 56.66 103 PRO A CA 1
ATOM 812 C C . PRO A 1 103 ? 8.197 14.985 -32.853 1.00 56.66 103 PRO A C 1
ATOM 814 O O . PRO A 1 103 ? 8.508 15.590 -31.827 1.00 56.66 103 PRO A O 1
ATOM 817 N N . TYR A 1 104 ? 9.041 14.806 -33.866 1.00 47.59 104 TYR A N 1
ATOM 818 C CA . TYR A 1 104 ? 10.320 15.500 -33.964 1.00 47.59 104 TYR A CA 1
ATOM 819 C C . TYR A 1 104 ? 10.079 17.010 -33.772 1.00 47.59 104 TYR A C 1
ATOM 821 O O . TYR A 1 104 ? 9.213 17.559 -34.463 1.00 47.59 104 TYR A O 1
ATOM 829 N N . PRO A 1 105 ? 10.806 17.704 -32.879 1.00 62.75 105 PRO A N 1
ATOM 830 C CA . PRO A 1 105 ? 10.738 19.153 -32.843 1.00 62.75 105 PRO A CA 1
ATOM 831 C C . PRO A 1 105 ? 11.369 19.687 -34.137 1.00 62.75 105 PRO A C 1
ATOM 833 O O . PRO A 1 105 ? 12.553 19.452 -34.390 1.00 62.75 105 PRO A O 1
ATOM 836 N N . THR A 1 106 ? 10.564 20.347 -34.974 1.00 47.16 106 THR A N 1
ATOM 837 C CA . THR A 1 106 ? 11.026 21.205 -36.082 1.00 47.16 106 THR A CA 1
ATOM 838 C C . THR A 1 106 ? 11.497 22.552 -35.571 1.00 47.16 106 THR A C 1
ATOM 840 O O . THR A 1 106 ? 10.768 23.115 -34.721 1.00 47.16 106 THR A O 1
#

InterPro domains:
  IPR024855 UNC79 [PTHR21696] (1-106)

Foldseek 3Di:
DQVLLVVLLVLLVLLVDPPPVSNVVSLVVLVPQDPVNVVVSLVNLLVCCVVPVVCVVSSVVSQVSSCVSVVPDDSPDPCSCVVCVVVVVVVVVVVCVVVVVDDDDD

pLDDT: mean 90.66, std 10.57, range [47.16, 98.5]

Sequence (106 aa):
MTSLAHAFCHLIGSVEDINASVAQRAIMFLETIRPIALKCLVSCLEFQFDSVIEDRSLILHRVQLLETALRDVQILSWEFFLCRFDTLSLEAQVDLESSGDIPYPT

Secondary structure (DSSP, 8-state):
-HHHHHHHHHHHHGGG-SSHHHHHHHHHHHHTS-HHHHHHHHHHHHHHHHH-GGGHHHHHHHHHHHHHHSTT---S-HHHHHHHHHHHHHHHHHHHHHHT------

Radius of gyration: 16.98 Å; chains: 1; bounding box: 33×32×52 Å